Protein AF-A0A6A3J923-F1 (afdb_monomer)

Organism: NCBI:txid129364

Sequence (100 aa):
MPRSDFSLQVCDDCGDAPCEWEQYKKEIIGSRIRMLTSAHKRRAPRHAKRTLSQLYFYLKNGSLSKTIAIVVPRCVEKQIARLDDTIRRVCEAASPDAAA

Radius of gyration: 16.28 Å; Cα contacts (8 Å, |Δi|>4): 63; chains: 1; bounding box: 40×42×47 Å

Secondary structure (DSSP, 8-state):
-----------TTT--SS-HHHHHHHHHHHHHHHHHH-SS-PPPHHHHHHHHHHHHHHHHHS---TTS-----HHHHHHHHHHHHHHHHHHHHT---S--

pLDDT: mean 74.51, std 15.01, range [35.69, 90.69]

Foldseek 3Di:
DDPPPPPQPQQPFHSDGPDLCVVCVVVLLVVLVCLVPDPPDNDDLVVSLVVSLQVSQCVVVVDRDPPDDSDDPPSNSVVSVVSSVVVVVVVVVVDPDPPD

Mean predicted aligned error: 10.5 Å

Nearest PDB structures (foldseek):
  3q5e-assembly4_G  TM=3.928E-01  e=5.095E+00  Homo sapiens
  6kgx-assembly1_gA  TM=2.861E-01  e=9.677E+00  Porphyridium purpureum
  6kgx-assembly1_mF  TM=2.739E-01  e=8.124E+00  Porphyridium purpureum

Structure (mmCIF, N/CA/C/O backbone):
data_AF-A0A6A3J923-F1
#
_entry.id   AF-A0A6A3J923-F1
#
loop_
_atom_site.group_PDB
_atom_site.id
_atom_site.type_symbol
_atom_site.label_atom_id
_atom_site.label_alt_id
_atom_site.label_comp_id
_atom_site.label_asym_id
_atom_site.label_entity_id
_atom_site.label_seq_id
_atom_site.pdbx_PDB_ins_code
_atom_site.Cartn_x
_atom_site.Cartn_y
_atom_site.Cartn_z
_atom_site.occupancy
_atom_site.B_iso_or_equiv
_atom_site.auth_seq_id
_atom_site.auth_comp_id
_atom_site.auth_asym_id
_atom_site.auth_atom_id
_atom_site.pdbx_PDB_model_num
ATOM 1 N N . MET A 1 1 ? -10.816 32.395 -7.008 1.00 35.69 1 MET A N 1
ATOM 2 C CA . MET A 1 1 ? -10.584 31.307 -6.034 1.00 35.69 1 MET A CA 1
ATOM 3 C C . MET A 1 1 ? -11.436 30.116 -6.454 1.00 35.69 1 MET A C 1
ATOM 5 O O . MET A 1 1 ? -12.621 30.136 -6.140 1.00 35.69 1 MET A O 1
ATOM 9 N N . PRO A 1 2 ? -10.936 29.132 -7.221 1.00 43.66 2 PRO A N 1
ATOM 10 C CA . PRO A 1 2 ? -11.727 27.936 -7.453 1.00 43.66 2 PRO A CA 1
ATOM 11 C C . PRO A 1 2 ? -11.658 27.082 -6.186 1.00 43.66 2 PRO A C 1
ATOM 13 O O . PRO A 1 2 ? -10.580 26.698 -5.734 1.00 43.66 2 PRO A O 1
ATOM 16 N N . ARG A 1 3 ? -12.824 26.862 -5.573 1.00 44.22 3 ARG A N 1
ATOM 17 C CA . ARG A 1 3 ? -13.027 25.839 -4.552 1.00 44.22 3 ARG A CA 1
ATOM 18 C C . ARG A 1 3 ? -12.770 24.507 -5.239 1.00 44.22 3 ARG A C 1
ATOM 20 O O . ARG A 1 3 ? -13.576 24.088 -6.058 1.00 44.22 3 ARG A O 1
ATOM 27 N N . SER A 1 4 ? -11.622 23.900 -4.964 1.00 42.84 4 SER A N 1
ATOM 28 C CA . SER A 1 4 ? -11.370 22.524 -5.359 1.00 42.84 4 SER A CA 1
ATOM 29 C C . SER A 1 4 ? -12.447 21.669 -4.710 1.00 42.84 4 SER A C 1
ATOM 31 O O . SER A 1 4 ? -12.444 21.496 -3.490 1.00 42.84 4 SER A O 1
ATOM 33 N N . ASP A 1 5 ? -13.382 21.190 -5.525 1.00 40.25 5 ASP A N 1
ATOM 34 C CA . ASP A 1 5 ? -14.187 20.014 -5.245 1.00 40.25 5 ASP A CA 1
ATOM 35 C C . ASP A 1 5 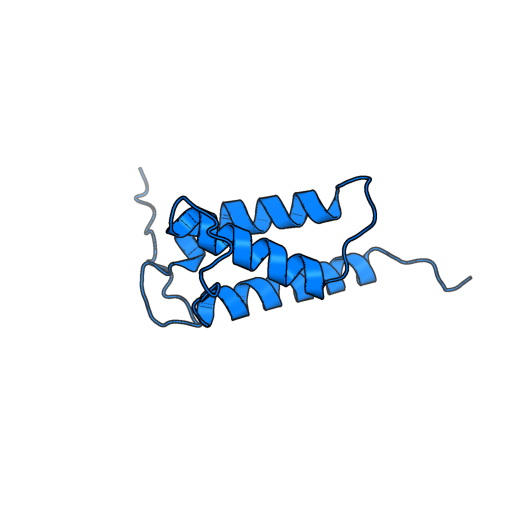? -13.220 18.892 -4.863 1.00 40.25 5 ASP A C 1
ATOM 37 O O . ASP A 1 5 ? -12.667 18.184 -5.705 1.00 40.25 5 ASP A O 1
ATOM 41 N N . PHE A 1 6 ? -12.956 18.764 -3.564 1.00 44.91 6 PHE A N 1
ATOM 42 C CA . PHE A 1 6 ? -12.452 17.536 -2.985 1.00 44.91 6 PHE A CA 1
ATOM 43 C C . PHE A 1 6 ? -13.588 16.536 -3.143 1.00 44.91 6 PHE A C 1
ATOM 45 O O . PHE A 1 6 ? -14.358 16.309 -2.212 1.00 44.91 6 PHE A O 1
ATOM 52 N N . SER A 1 7 ? -13.725 15.979 -4.350 1.00 46.19 7 SER A N 1
ATOM 53 C CA . SER A 1 7 ? -14.438 14.733 -4.550 1.00 46.19 7 SER A CA 1
ATOM 54 C C . SER A 1 7 ? -13.891 13.801 -3.484 1.00 46.19 7 SER A C 1
ATOM 56 O O . SER A 1 7 ? -12.718 13.427 -3.524 1.00 46.19 7 SER A O 1
ATOM 58 N N . LEU A 1 8 ? -14.710 13.535 -2.470 1.00 48.72 8 LEU A N 1
ATOM 59 C CA . LEU A 1 8 ? -14.496 12.479 -1.502 1.00 48.72 8 LEU A CA 1
ATOM 60 C C . LEU A 1 8 ? -14.357 11.219 -2.350 1.00 48.72 8 LEU A C 1
ATOM 62 O O . LEU A 1 8 ? -15.358 10.653 -2.777 1.00 48.72 8 LEU A O 1
ATOM 66 N N . GLN A 1 9 ? -13.117 10.883 -2.720 1.00 54.50 9 GLN A N 1
ATOM 67 C CA . GLN A 1 9 ? -12.797 9.717 -3.525 1.00 54.50 9 GLN A CA 1
ATOM 68 C C . GLN A 1 9 ? -13.184 8.528 -2.665 1.00 54.50 9 GLN A C 1
ATOM 70 O O . GLN A 1 9 ? -12.438 8.101 -1.781 1.00 54.50 9 GLN A O 1
ATOM 75 N N . VAL A 1 10 ? -14.416 8.073 -2.867 1.00 55.25 10 VAL A N 1
ATOM 76 C CA . VAL A 1 10 ? -14.908 6.835 -2.301 1.00 55.25 10 VAL A CA 1
ATOM 77 C C . VAL A 1 10 ? -13.935 5.773 -2.777 1.00 55.25 10 VAL A C 1
ATOM 79 O O . VAL A 1 10 ? -13.635 5.662 -3.963 1.00 55.25 10 VAL A O 1
ATOM 82 N N . CYS A 1 11 ? -13.354 5.052 -1.834 1.00 61.94 11 CYS A N 1
ATOM 83 C CA . CYS A 1 11 ? -12.410 4.005 -2.168 1.00 61.94 11 CYS A CA 1
ATOM 84 C C . CYS A 1 11 ? -13.138 2.883 -2.898 1.00 61.94 11 CYS A C 1
ATOM 86 O O . CYS A 1 11 ? -13.971 2.213 -2.294 1.00 61.94 11 CYS A O 1
ATOM 88 N N . ASP A 1 12 ? -12.764 2.623 -4.152 1.00 63.25 12 ASP A N 1
ATOM 89 C CA . ASP A 1 12 ? -13.327 1.530 -4.963 1.00 63.25 12 ASP A CA 1
ATOM 90 C C . ASP A 1 12 ? -13.251 0.159 -4.263 1.00 63.25 12 ASP A C 1
ATOM 92 O O . ASP A 1 12 ? -14.012 -0.757 -4.566 1.00 63.25 12 ASP A O 1
ATOM 96 N N . ASP A 1 13 ? -12.329 -0.003 -3.308 1.00 65.62 13 ASP A N 1
ATOM 97 C CA . ASP A 1 13 ? -12.135 -1.250 -2.570 1.00 65.62 13 ASP A CA 1
ATOM 98 C C . ASP A 1 13 ? -12.897 -1.341 -1.240 1.00 65.62 13 ASP A C 1
ATOM 100 O O . ASP A 1 13 ? -13.001 -2.442 -0.696 1.00 65.62 13 ASP A O 1
ATOM 104 N N . CYS A 1 14 ? -13.366 -0.222 -0.689 1.00 67.75 14 CYS A N 1
ATOM 105 C CA . CYS A 1 14 ? -13.956 -0.157 0.646 1.00 67.75 14 CYS A CA 1
ATOM 106 C C . CYS A 1 14 ? -15.298 0.567 0.728 1.00 67.75 14 CYS A C 1
ATOM 108 O O . CYS A 1 14 ? -15.975 0.409 1.732 1.00 67.75 14 CYS A O 1
ATOM 110 N N . GLY A 1 15 ? -15.708 1.328 -0.289 1.00 64.50 15 GLY A N 1
ATOM 111 C CA . GLY A 1 15 ? -16.978 2.060 -0.277 1.00 64.50 15 GLY A CA 1
ATOM 112 C C . GLY A 1 15 ? -17.050 3.205 0.742 1.00 64.50 15 GLY A C 1
ATOM 113 O O . GLY A 1 15 ? -18.010 3.968 0.718 1.00 64.50 15 GLY A O 1
ATOM 114 N N . ASP A 1 16 ? -16.037 3.358 1.597 1.00 60.75 16 ASP A N 1
ATOM 115 C CA . ASP A 1 16 ? -15.973 4.380 2.635 1.00 60.75 16 ASP A CA 1
ATOM 116 C C . ASP A 1 16 ? -15.286 5.660 2.140 1.00 60.75 16 ASP A C 1
ATOM 118 O O . ASP A 1 16 ? -14.281 5.623 1.413 1.00 60.75 16 ASP A O 1
ATOM 122 N N . ALA A 1 17 ? -15.810 6.801 2.597 1.00 61.41 17 ALA A N 1
ATOM 123 C CA . ALA A 1 17 ? -15.205 8.116 2.447 1.00 61.41 17 ALA A CA 1
ATOM 124 C C . ALA A 1 17 ? -15.217 8.882 3.793 1.00 61.41 17 ALA A C 1
ATOM 126 O O . ALA A 1 17 ? -16.296 9.085 4.352 1.00 61.41 17 ALA A O 1
ATOM 127 N N . PRO A 1 18 ? -14.056 9.348 4.303 1.00 64.25 18 PRO A N 1
ATOM 128 C CA . PRO A 1 18 ? -12.720 9.180 3.734 1.00 64.25 18 PRO A CA 1
ATOM 129 C C . PRO A 1 18 ? -12.180 7.757 3.940 1.00 64.25 18 PRO A C 1
ATOM 131 O O . PRO A 1 18 ? -12.279 7.174 5.015 1.00 64.25 18 PRO A O 1
ATOM 134 N N . CYS A 1 19 ? -11.559 7.211 2.899 1.00 73.56 19 CYS A N 1
ATOM 135 C CA . CYS A 1 19 ? -10.873 5.931 2.978 1.00 73.56 19 CYS A CA 1
ATOM 136 C C . CYS A 1 19 ? -9.613 6.020 3.852 1.00 73.56 19 CYS A C 1
ATOM 138 O O . CYS A 1 19 ? -8.786 6.909 3.658 1.00 73.56 19 CYS A O 1
ATOM 140 N N . GLU A 1 20 ? -9.393 5.048 4.743 1.00 75.75 20 GLU A N 1
ATOM 141 C CA . GLU A 1 20 ? -8.169 4.996 5.560 1.00 75.75 20 GLU A CA 1
ATOM 142 C C . GLU A 1 20 ? -6.885 4.934 4.713 1.00 75.75 20 GLU A C 1
ATOM 144 O O . GLU A 1 20 ? -5.848 5.461 5.111 1.00 75.75 20 GLU A O 1
ATOM 149 N N . TRP A 1 21 ? -6.932 4.328 3.520 1.00 81.19 21 TRP A N 1
ATOM 150 C CA . TRP A 1 21 ? -5.801 4.355 2.589 1.00 81.19 21 TRP A CA 1
ATOM 151 C C . TRP A 1 21 ? -5.437 5.783 2.190 1.00 81.19 21 TRP A C 1
ATOM 153 O O . TRP A 1 21 ? -4.258 6.123 2.183 1.00 81.19 21 TRP A O 1
ATOM 163 N N . GLU A 1 22 ? -6.422 6.633 1.902 1.00 82.69 22 GLU A N 1
ATOM 164 C CA . GLU A 1 22 ? -6.184 8.007 1.454 1.00 82.69 22 GLU A CA 1
ATOM 165 C C . GLU A 1 22 ? -5.429 8.845 2.486 1.00 82.69 22 GLU A C 1
ATOM 167 O O . GLU A 1 22 ? -4.569 9.656 2.133 1.00 82.69 22 GLU A O 1
ATOM 172 N N . GLN A 1 23 ? -5.668 8.576 3.768 1.00 83.75 23 GLN A N 1
ATOM 173 C CA . GLN A 1 23 ? -4.972 9.241 4.861 1.00 83.75 23 GLN A CA 1
ATOM 174 C C . GLN A 1 23 ? -3.477 8.888 4.908 1.00 83.75 23 GLN A C 1
ATOM 176 O O . GLN A 1 23 ? -2.643 9.764 5.137 1.00 83.75 23 GLN A O 1
ATOM 181 N N . TYR A 1 24 ? -3.118 7.626 4.656 1.00 86.75 24 TYR A N 1
ATOM 182 C CA . TYR A 1 24 ? -1.745 7.131 4.825 1.00 86.75 24 TYR A CA 1
ATOM 183 C C . TYR A 1 24 ? -0.995 6.886 3.504 1.00 86.75 24 TYR A C 1
ATOM 185 O O . TYR A 1 24 ? 0.207 6.607 3.526 1.00 86.75 24 TYR A O 1
ATOM 193 N N . LYS A 1 25 ? -1.650 7.018 2.338 1.00 85.69 25 LYS A N 1
ATOM 194 C CA . LYS A 1 25 ? -1.070 6.637 1.036 1.00 85.69 25 LYS A CA 1
ATOM 195 C C . LYS A 1 25 ? 0.248 7.341 0.739 1.00 85.69 25 LYS A C 1
ATOM 197 O O . LYS A 1 25 ? 1.171 6.715 0.229 1.00 85.69 25 LYS A O 1
ATOM 202 N N . LYS A 1 26 ? 0.364 8.630 1.076 1.00 88.56 26 LYS A N 1
ATOM 203 C CA . LYS A 1 26 ? 1.563 9.435 0.782 1.00 88.56 26 LYS A CA 1
ATOM 204 C C . LYS A 1 26 ? 2.787 8.892 1.519 1.00 88.56 26 LYS A C 1
ATOM 206 O O . LYS A 1 26 ? 3.848 8.726 0.921 1.00 88.56 26 LYS A O 1
ATOM 211 N N . GLU A 1 27 ? 2.616 8.561 2.794 1.00 90.69 27 GLU A N 1
ATOM 212 C CA . GLU A 1 27 ? 3.659 7.987 3.646 1.00 90.69 27 G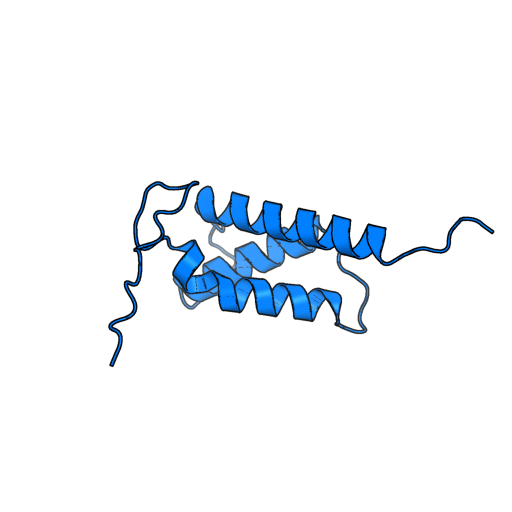LU A CA 1
ATOM 213 C C . GLU A 1 27 ? 4.055 6.579 3.188 1.00 90.69 27 GLU A C 1
ATOM 215 O O . GLU A 1 27 ? 5.243 6.276 3.050 1.00 90.69 27 GLU A O 1
ATOM 220 N N . ILE A 1 28 ? 3.062 5.734 2.893 1.00 90.25 28 ILE A N 1
ATOM 221 C CA . ILE A 1 28 ? 3.270 4.349 2.452 1.00 90.25 28 ILE A CA 1
ATOM 222 C C . ILE A 1 28 ? 3.996 4.315 1.101 1.00 90.25 28 ILE A C 1
ATOM 224 O O . ILE A 1 28 ? 5.011 3.625 0.970 1.00 90.25 28 ILE A O 1
ATOM 228 N N . ILE A 1 29 ? 3.538 5.097 0.117 1.00 88.94 29 ILE A N 1
ATOM 229 C CA . ILE A 1 29 ? 4.173 5.206 -1.206 1.00 88.94 29 ILE A CA 1
ATOM 230 C C . ILE A 1 29 ? 5.593 5.758 -1.067 1.00 88.94 29 ILE A C 1
ATOM 232 O O . ILE 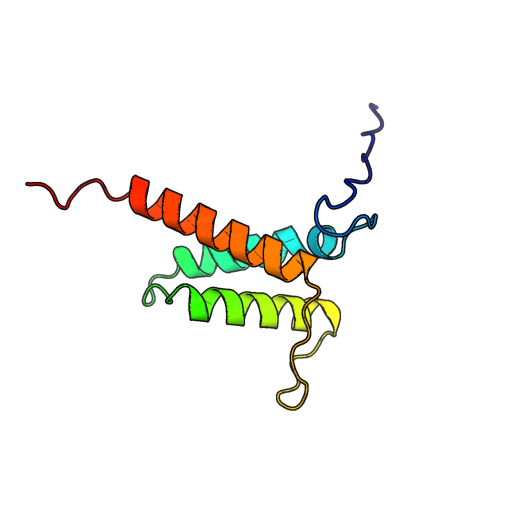A 1 29 ? 6.535 5.163 -1.591 1.00 88.94 29 ILE A O 1
ATOM 236 N N . GLY A 1 30 ? 5.779 6.846 -0.314 1.00 89.19 30 GLY A N 1
ATOM 237 C CA . GLY A 1 30 ? 7.100 7.438 -0.097 1.00 89.19 30 GLY A CA 1
ATOM 238 C C . GLY A 1 30 ? 8.077 6.463 0.564 1.00 89.19 30 GLY A C 1
ATOM 239 O O . GLY A 1 30 ? 9.226 6.344 0.138 1.00 89.19 30 GLY A O 1
ATOM 240 N N . SER A 1 31 ? 7.619 5.707 1.564 1.00 89.38 31 SER A N 1
ATOM 241 C CA . SER A 1 31 ? 8.419 4.663 2.207 1.00 89.38 31 SER A CA 1
ATOM 242 C C . SER A 1 31 ? 8.792 3.552 1.229 1.00 89.38 31 SER A C 1
ATOM 244 O O . SER A 1 31 ? 9.946 3.122 1.187 1.00 89.38 31 SER A O 1
ATOM 246 N N . ARG A 1 32 ? 7.853 3.130 0.378 1.00 88.44 32 ARG A N 1
ATOM 247 C CA . ARG A 1 32 ? 8.117 2.110 -0.634 1.00 88.44 32 ARG A CA 1
ATOM 248 C C . ARG A 1 32 ? 9.138 2.571 -1.673 1.00 88.44 32 ARG A C 1
ATOM 250 O O . ARG A 1 32 ? 10.047 1.805 -1.985 1.00 88.44 32 ARG A O 1
ATOM 257 N N . ILE A 1 33 ? 9.042 3.811 -2.149 1.00 86.50 33 ILE A N 1
ATOM 258 C CA . ILE A 1 33 ? 10.029 4.405 -3.061 1.00 86.50 33 ILE A CA 1
ATOM 259 C C . ILE A 1 33 ? 11.410 4.432 -2.397 1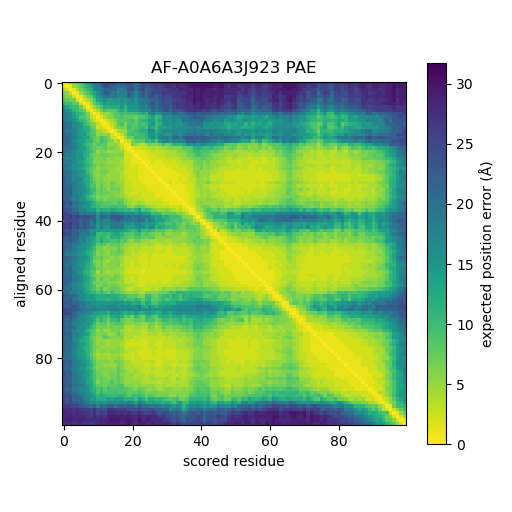.00 86.50 33 ILE A C 1
ATOM 261 O O . ILE A 1 33 ? 12.375 3.972 -2.998 1.00 86.50 33 ILE A O 1
ATOM 265 N N . ARG A 1 34 ? 11.510 4.852 -1.127 1.00 86.62 34 ARG A N 1
ATOM 266 C CA . ARG A 1 34 ? 12.778 4.809 -0.374 1.00 86.62 34 ARG A CA 1
ATOM 267 C C . ARG A 1 34 ? 13.350 3.396 -0.250 1.00 86.62 34 ARG A C 1
ATOM 269 O O . ARG A 1 34 ? 14.561 3.222 -0.317 1.00 86.62 34 ARG A O 1
ATOM 276 N N . MET A 1 35 ? 12.507 2.373 -0.092 1.00 84.25 35 MET A N 1
ATOM 277 C CA . MET A 1 35 ? 12.967 0.976 -0.092 1.00 84.25 35 MET A CA 1
ATOM 278 C C . MET A 1 35 ? 13.503 0.522 -1.455 1.00 84.25 35 MET A C 1
ATOM 280 O O . MET A 1 35 ? 14.317 -0.395 -1.489 1.00 84.25 35 MET A O 1
ATOM 284 N N . LEU A 1 36 ? 13.035 1.114 -2.558 1.00 80.56 36 LEU A N 1
ATOM 285 C CA . LEU A 1 36 ? 13.529 0.817 -3.906 1.00 80.56 36 LEU A CA 1
ATOM 286 C C . LEU A 1 36 ? 14.836 1.541 -4.218 1.00 80.56 36 LEU A C 1
ATOM 288 O O . LEU A 1 36 ? 15.707 0.961 -4.858 1.00 80.56 36 LEU A O 1
ATOM 292 N N . THR A 1 37 ? 14.953 2.798 -3.789 1.00 77.19 37 THR A N 1
ATOM 293 C CA . THR A 1 37 ? 16.123 3.646 -4.051 1.00 77.19 37 THR A CA 1
ATOM 294 C C . THR A 1 37 ? 17.242 3.457 -3.030 1.00 77.19 37 THR A C 1
ATOM 296 O O . THR A 1 37 ? 18.344 3.961 -3.230 1.00 77.19 37 THR A O 1
ATOM 299 N N . SER A 1 38 ? 16.989 2.735 -1.934 1.00 75.75 38 SER A N 1
ATOM 300 C CA . SER A 1 38 ? 18.021 2.394 -0.959 1.00 75.75 38 SER A CA 1
ATOM 301 C C . SER A 1 38 ? 19.144 1.595 -1.624 1.00 75.75 38 SER A C 1
ATOM 303 O O . SER A 1 38 ? 18.897 0.586 -2.279 1.00 75.75 38 SER A O 1
ATOM 305 N N . ALA A 1 39 ? 20.390 2.018 -1.392 1.00 62.06 39 ALA A N 1
ATOM 306 C CA . ALA A 1 39 ? 21.589 1.321 -1.861 1.00 62.06 39 ALA A CA 1
ATOM 307 C C . ALA A 1 39 ? 21.772 -0.073 -1.223 1.00 62.06 39 ALA A C 1
ATOM 309 O O . ALA A 1 39 ? 22.622 -0.853 -1.648 1.00 62.06 39 ALA A O 1
ATOM 310 N N . HIS A 1 40 ? 21.001 -0.400 -0.180 1.00 59.94 40 HIS A N 1
ATOM 311 C CA . HIS A 1 40 ? 20.981 -1.732 0.417 1.00 59.94 40 HIS A CA 1
ATOM 312 C C . HIS A 1 40 ? 20.091 -2.694 -0.375 1.00 59.94 40 HIS A C 1
ATOM 314 O O . HIS A 1 40 ? 19.093 -2.287 -0.961 1.00 59.94 40 HIS A O 1
ATOM 320 N N . LYS A 1 41 ? 20.460 -3.988 -0.360 1.00 61.34 41 LYS A N 1
ATOM 321 C CA . LYS A 1 41 ? 19.818 -5.094 -1.099 1.00 61.34 41 LYS A CA 1
ATOM 322 C C . LYS A 1 41 ? 18.319 -4.869 -1.326 1.00 61.34 41 LYS A C 1
ATOM 324 O O . LYS A 1 41 ? 17.557 -4.765 -0.359 1.00 61.34 41 LYS A O 1
ATOM 329 N N . ARG A 1 42 ? 17.898 -4.881 -2.600 1.00 66.12 42 ARG A N 1
ATOM 330 C CA . ARG A 1 42 ? 16.480 -4.844 -2.987 1.00 66.12 42 ARG A CA 1
ATOM 331 C C . ARG A 1 42 ? 15.719 -5.898 -2.180 1.00 66.12 42 ARG A C 1
ATOM 333 O O . ARG A 1 42 ? 15.999 -7.092 -2.275 1.00 66.12 42 ARG A O 1
ATOM 340 N N . ARG A 1 43 ? 14.777 -5.457 -1.344 1.00 66.12 43 ARG A N 1
ATOM 341 C CA . ARG A 1 43 ? 13.965 -6.372 -0.534 1.00 66.12 43 ARG A CA 1
ATOM 342 C C . ARG A 1 43 ? 13.004 -7.139 -1.433 1.00 66.12 43 ARG A C 1
ATOM 344 O O . ARG A 1 43 ? 12.357 -6.544 -2.294 1.00 66.12 43 ARG A O 1
ATOM 351 N N . ALA A 1 44 ? 12.857 -8.440 -1.177 1.00 70.38 44 ALA A N 1
ATOM 352 C CA . ALA A 1 44 ? 11.849 -9.247 -1.854 1.00 70.38 44 ALA A CA 1
ATOM 353 C C . ALA A 1 44 ? 10.441 -8.643 -1.640 1.00 70.38 44 ALA A C 1
ATOM 355 O O . ALA A 1 44 ? 10.165 -8.134 -0.546 1.00 70.38 44 ALA A O 1
ATOM 356 N N . PRO A 1 45 ? 9.523 -8.745 -2.621 1.00 72.69 45 PRO A N 1
ATOM 357 C CA . PRO A 1 45 ? 8.181 -8.156 -2.536 1.00 72.69 45 PRO A CA 1
ATOM 358 C C . PRO A 1 45 ? 7.419 -8.548 -1.262 1.00 72.69 45 PRO A C 1
ATOM 360 O O . PRO A 1 45 ? 6.792 -7.714 -0.616 1.00 72.69 45 PRO A O 1
ATOM 363 N N . ARG A 1 46 ? 7.565 -9.803 -0.815 1.00 72.94 46 ARG A N 1
ATOM 364 C CA . ARG A 1 46 ? 6.943 -10.305 0.424 1.00 72.94 46 ARG A CA 1
ATOM 365 C C . ARG A 1 46 ? 7.387 -9.529 1.671 1.00 72.94 46 ARG A C 1
ATOM 367 O O . ARG A 1 46 ? 6.582 -9.296 2.571 1.00 72.94 46 ARG A O 1
ATOM 374 N N . HIS A 1 47 ? 8.652 -9.112 1.729 1.00 80.75 47 HIS A N 1
ATOM 375 C CA . HIS A 1 47 ? 9.165 -8.301 2.833 1.00 80.75 47 HIS A CA 1
ATOM 376 C C . HIS A 1 47 ? 8.680 -6.858 2.739 1.00 80.75 47 HIS A C 1
ATOM 378 O O . HIS A 1 47 ? 8.350 -6.277 3.769 1.00 80.75 47 HIS A O 1
ATOM 384 N N . ALA A 1 48 ? 8.578 -6.306 1.527 1.00 82.69 48 ALA A N 1
ATOM 385 C CA . ALA A 1 48 ? 8.036 -4.970 1.318 1.00 82.69 48 ALA A CA 1
ATOM 386 C C . ALA A 1 48 ? 6.578 -4.873 1.779 1.00 82.69 48 ALA A C 1
ATOM 388 O O . ALA A 1 48 ? 6.284 -4.045 2.638 1.00 82.69 48 ALA A O 1
ATOM 389 N N . LYS A 1 49 ? 5.701 -5.785 1.334 1.00 86.62 49 LYS A N 1
ATOM 390 C CA . LYS A 1 49 ? 4.301 -5.840 1.781 1.00 86.62 49 LYS A CA 1
ATOM 391 C C . LYS A 1 49 ? 4.182 -5.881 3.307 1.00 86.62 49 LYS A C 1
ATOM 393 O O . LYS A 1 49 ? 3.401 -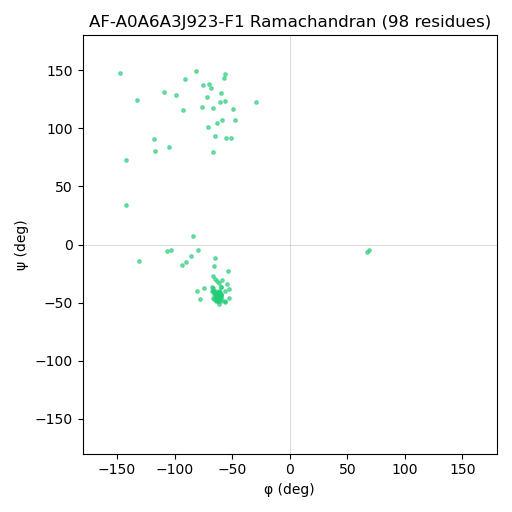5.127 3.889 1.00 86.62 49 LYS A O 1
ATOM 398 N N . ARG A 1 50 ? 4.983 -6.723 3.973 1.00 86.50 50 ARG A N 1
ATOM 399 C CA . ARG A 1 50 ? 4.992 -6.825 5.442 1.00 86.50 50 ARG A CA 1
ATOM 400 C C . ARG A 1 50 ? 5.448 -5.525 6.105 1.00 86.50 50 ARG A C 1
ATOM 402 O O . ARG A 1 50 ? 4.808 -5.086 7.055 1.00 86.50 50 ARG A O 1
ATOM 409 N N . THR A 1 51 ? 6.512 -4.896 5.605 1.00 88.31 51 THR A N 1
ATOM 410 C CA . THR A 1 51 ? 6.991 -3.615 6.145 1.00 88.31 51 THR A CA 1
ATOM 411 C C . THR A 1 51 ? 5.976 -2.491 5.931 1.00 88.31 51 THR A C 1
ATOM 413 O O . THR A 1 51 ? 5.766 -1.694 6.838 1.00 88.31 51 THR A O 1
ATOM 416 N N . LEU A 1 52 ? 5.304 -2.432 4.780 1.00 90.62 52 LEU A N 1
ATOM 417 C CA . LEU A 1 52 ? 4.264 -1.430 4.523 1.00 90.62 52 LEU A CA 1
ATOM 418 C C . LEU A 1 52 ? 3.025 -1.649 5.404 1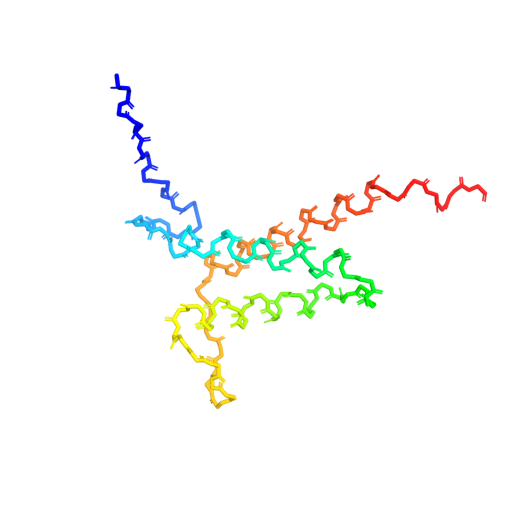.00 90.62 52 LEU A C 1
ATOM 420 O O . LEU A 1 52 ? 2.461 -0.686 5.912 1.00 90.62 52 LEU A O 1
ATOM 424 N N . SER A 1 53 ? 2.659 -2.907 5.662 1.00 89.00 53 SER A N 1
ATOM 425 C CA . SER A 1 53 ? 1.583 -3.261 6.602 1.00 89.00 53 SER A CA 1
ATOM 426 C C . SER A 1 53 ? 1.919 -2.828 8.035 1.00 89.00 53 SER A C 1
ATOM 428 O O . SER A 1 53 ? 1.085 -2.255 8.731 1.00 89.00 53 SER A O 1
ATOM 430 N N . GLN A 1 54 ? 3.168 -3.047 8.463 1.00 89.50 54 GLN A N 1
ATOM 431 C CA . GLN A 1 54 ? 3.689 -2.555 9.742 1.00 89.50 54 GLN A CA 1
ATOM 432 C C . GLN A 1 54 ? 3.667 -1.027 9.816 1.00 89.50 54 GLN A C 1
ATOM 434 O O . GLN A 1 54 ? 3.248 -0.471 10.825 1.00 89.50 54 GLN A O 1
ATOM 439 N N . LEU A 1 55 ? 4.086 -0.347 8.748 1.00 90.62 55 LEU A N 1
ATOM 440 C CA . LEU A 1 55 ? 4.072 1.110 8.689 1.00 90.62 55 LEU A CA 1
ATOM 441 C C . LEU A 1 55 ? 2.649 1.662 8.810 1.00 90.62 55 LEU A C 1
ATOM 443 O O . LEU A 1 55 ? 2.427 2.560 9.609 1.00 90.62 55 LEU A O 1
ATOM 447 N N . TYR A 1 56 ? 1.681 1.102 8.080 1.00 90.69 56 TYR A N 1
ATOM 448 C CA . TYR A 1 56 ? 0.274 1.482 8.228 1.00 90.69 56 TYR A CA 1
ATOM 449 C C . TYR A 1 56 ? -0.201 1.313 9.678 1.00 90.69 56 TYR A C 1
ATOM 451 O O . TYR A 1 56 ? -0.768 2.235 10.258 1.00 90.69 56 TYR A O 1
ATOM 459 N N . PHE A 1 57 ? 0.082 0.160 10.291 1.00 89.25 57 PHE A N 1
ATOM 460 C CA . PHE A 1 57 ? -0.321 -0.103 11.671 1.00 89.25 57 PHE A CA 1
ATOM 461 C C . PHE A 1 57 ? 0.305 0.893 12.653 1.00 89.25 57 PHE A C 1
ATOM 463 O O . PHE A 1 57 ? -0.375 1.363 13.563 1.00 89.25 57 P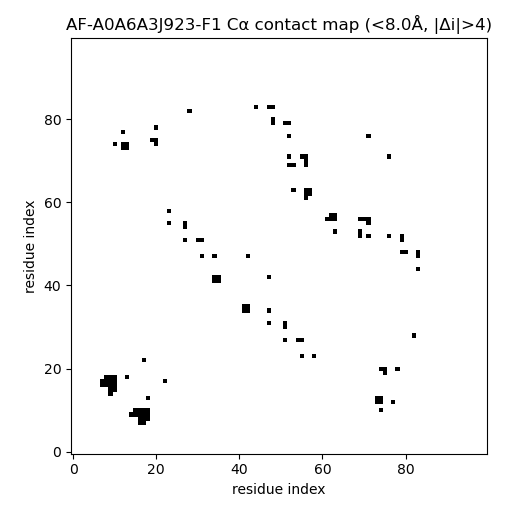HE A O 1
ATOM 470 N N . TYR A 1 58 ? 1.577 1.239 12.444 1.00 90.06 58 TYR A N 1
ATOM 471 C CA . TYR A 1 58 ? 2.276 2.258 13.219 1.00 90.06 58 TYR A CA 1
ATOM 472 C C . TYR A 1 58 ? 1.631 3.636 13.066 1.00 90.06 58 TYR A C 1
ATOM 474 O O . TYR A 1 58 ? 1.355 4.288 14.065 1.00 90.06 58 TYR A O 1
ATOM 482 N N . LEU A 1 59 ? 1.347 4.062 11.834 1.00 88.12 59 LEU A N 1
ATOM 483 C CA . LEU A 1 59 ? 0.723 5.358 11.555 1.00 88.12 59 LEU A CA 1
ATOM 484 C C . LEU A 1 59 ? -0.690 5.461 12.142 1.00 88.12 59 LEU A C 1
ATOM 486 O O . LEU A 1 59 ? -1.110 6.544 12.542 1.00 88.12 59 LEU A O 1
ATOM 490 N N . LYS A 1 60 ? -1.411 4.339 12.220 1.00 86.75 60 LYS A N 1
ATOM 491 C CA . LYS A 1 60 ? -2.754 4.275 12.803 1.00 86.75 60 LYS A CA 1
ATOM 492 C C . LYS A 1 60 ? -2.749 4.277 14.330 1.00 86.75 60 LYS A C 1
ATOM 494 O O . LYS A 1 60 ? -3.530 4.994 14.942 1.00 86.75 60 LYS A O 1
ATOM 499 N N . ASN A 1 61 ? -1.900 3.456 14.944 1.00 85.94 61 ASN A N 1
ATOM 500 C CA . ASN A 1 61 ? -1.939 3.193 16.388 1.00 85.94 61 ASN A CA 1
ATOM 501 C C . ASN A 1 61 ? -0.850 3.940 17.174 1.00 85.94 61 ASN A C 1
ATOM 503 O O . ASN A 1 61 ? -0.766 3.804 18.392 1.00 85.94 61 ASN A O 1
ATOM 507 N N . GLY A 1 62 ? 0.050 4.651 16.491 1.00 84.94 62 GLY A N 1
ATOM 508 C CA . GLY A 1 62 ? 1.207 5.333 17.078 1.00 84.94 62 GLY A CA 1
ATOM 509 C C . GLY A 1 62 ? 2.297 4.402 17.625 1.00 84.94 62 GLY A C 1
ATOM 510 O O . GLY A 1 62 ? 3.347 4.872 18.059 1.00 84.94 62 GLY A O 1
ATOM 511 N N . SER A 1 63 ? 2.085 3.080 17.622 1.00 82.00 63 SER A N 1
ATOM 512 C CA . SER A 1 63 ? 3.036 2.109 18.162 1.00 82.00 63 SER A CA 1
ATOM 513 C C . SER A 1 63 ? 3.018 0.781 17.406 1.00 82.00 63 SER A C 1
ATOM 515 O O . SER A 1 63 ? 1.994 0.325 16.900 1.00 82.00 63 SER A O 1
ATOM 517 N N . LEU A 1 64 ? 4.190 0.146 17.338 1.00 78.00 64 LEU A N 1
ATOM 518 C CA . LEU A 1 64 ? 4.375 -1.211 16.826 1.00 78.00 64 LEU A CA 1
ATOM 519 C C . LEU A 1 64 ? 4.601 -2.151 18.007 1.00 78.00 64 LEU A C 1
ATOM 521 O O . LEU A 1 64 ? 5.737 -2.453 18.371 1.00 78.00 64 LEU A O 1
ATOM 525 N N . SER A 1 65 ? 3.516 -2.607 18.627 1.00 74.81 65 SER A N 1
ATOM 526 C CA . SER A 1 65 ? 3.618 -3.666 19.629 1.00 74.81 65 SER A CA 1
ATOM 527 C C . SER A 1 65 ? 3.928 -4.997 18.941 1.00 74.81 65 SER A C 1
ATOM 529 O O . SER A 1 65 ? 3.213 -5.413 18.030 1.00 74.81 65 SER A O 1
ATOM 531 N N . LYS A 1 66 ? 4.987 -5.692 19.380 1.00 66.75 66 LYS A N 1
ATOM 532 C CA . LYS A 1 66 ? 5.347 -7.031 18.870 1.00 66.75 66 LYS A CA 1
ATOM 533 C C . LYS A 1 66 ? 4.297 -8.096 19.208 1.00 66.75 66 LYS A C 1
ATOM 535 O O . LYS A 1 66 ? 4.297 -9.157 18.593 1.00 66.75 66 LYS A O 1
ATOM 540 N N . THR A 1 67 ? 3.439 -7.814 20.184 1.00 65.62 67 THR A N 1
ATOM 541 C CA . THR A 1 67 ? 2.470 -8.755 20.754 1.00 65.62 67 THR A CA 1
ATOM 542 C C . THR A 1 67 ? 1.124 -8.735 20.034 1.00 65.62 67 THR A C 1
ATOM 544 O O . THR A 1 67 ? 0.321 -9.643 20.220 1.00 65.62 67 THR A O 1
ATOM 547 N N . ILE A 1 68 ? 0.859 -7.709 19.220 1.00 69.56 68 ILE A N 1
ATOM 548 C CA . ILE A 1 68 ? -0.432 -7.526 18.553 1.00 69.56 68 ILE A CA 1
ATOM 549 C C . ILE A 1 68 ? -0.327 -8.034 17.116 1.00 69.56 68 ILE A C 1
ATOM 551 O O . ILE A 1 68 ? 0.579 -7.658 16.369 1.00 69.56 68 ILE A O 1
ATOM 555 N N . ALA A 1 69 ? -1.272 -8.890 16.721 1.00 74.94 69 ALA A N 1
ATOM 556 C CA . ALA A 1 69 ? -1.427 -9.270 15.326 1.00 74.94 69 ALA A CA 1
ATOM 557 C C . ALA A 1 69 ? -1.734 -8.013 14.502 1.00 74.94 69 ALA A C 1
ATOM 559 O O . ALA A 1 69 ? -2.689 -7.291 14.781 1.00 74.94 69 ALA A O 1
ATOM 560 N N . ILE A 1 70 ? -0.908 -7.738 13.494 1.00 78.69 70 ILE A N 1
ATOM 561 C CA . ILE A 1 70 ? -1.102 -6.589 12.612 1.00 78.69 70 ILE A CA 1
ATOM 562 C C . ILE A 1 70 ? -2.321 -6.877 11.742 1.00 78.69 70 ILE A C 1
ATOM 564 O O . ILE A 1 70 ? -2.234 -7.633 10.775 1.00 78.69 70 ILE A O 1
ATOM 568 N N . VAL A 1 71 ? -3.455 -6.287 12.108 1.00 80.06 71 VAL A N 1
ATOM 569 C CA . VAL A 1 71 ? -4.679 -6.344 11.313 1.00 80.06 71 VAL A CA 1
ATOM 570 C C . VAL A 1 71 ? -4.701 -5.128 10.402 1.00 80.06 71 VAL A C 1
ATOM 572 O O . VAL A 1 71 ? -4.746 -3.988 10.865 1.00 80.06 71 VAL A O 1
ATOM 575 N N . VAL A 1 72 ? -4.646 -5.381 9.099 1.00 82.19 72 VAL A N 1
ATOM 576 C CA . VAL A 1 72 ? -4.764 -4.355 8.065 1.00 82.19 72 VAL A CA 1
ATOM 577 C C . VAL A 1 72 ? -6.117 -4.531 7.375 1.00 82.19 72 VAL A C 1
ATOM 579 O O . VAL A 1 72 ? -6.462 -5.653 7.002 1.00 82.19 72 VAL A O 1
ATOM 582 N N . PRO A 1 73 ? -6.911 -3.463 7.193 1.00 84.06 73 PRO A N 1
ATOM 583 C CA . PRO A 1 73 ? -8.142 -3.543 6.422 1.00 84.06 73 PRO A CA 1
ATOM 584 C C . PRO A 1 73 ? -7.877 -4.053 5.006 1.00 84.06 73 PRO A C 1
ATOM 586 O O . PRO A 1 73 ? -6.887 -3.682 4.369 1.00 84.06 73 PRO A O 1
ATOM 589 N N . ARG A 1 74 ? -8.807 -4.850 4.470 1.00 83.12 74 ARG A N 1
ATOM 590 C CA . ARG A 1 74 ? -8.679 -5.444 3.128 1.00 83.12 74 ARG A CA 1
ATOM 591 C C . ARG A 1 74 ? -8.428 -4.410 2.029 1.00 83.12 74 ARG A C 1
ATOM 593 O O . ARG A 1 74 ? -7.718 -4.710 1.073 1.00 83.12 74 ARG A O 1
ATOM 600 N N . CYS A 1 75 ? -8.989 -3.207 2.147 1.00 83.62 75 CYS A N 1
ATOM 601 C CA . CYS A 1 75 ? -8.752 -2.132 1.185 1.00 83.62 75 CYS A CA 1
ATOM 602 C C . CYS A 1 75 ? -7.287 -1.685 1.168 1.00 83.62 75 CYS A C 1
ATOM 604 O O . CYS A 1 75 ? -6.671 -1.644 0.107 1.00 83.62 75 CYS A O 1
ATOM 606 N N . VAL A 1 76 ? -6.700 -1.444 2.340 1.00 84.06 76 VAL A N 1
ATOM 607 C CA . VAL A 1 76 ? -5.290 -1.073 2.485 1.00 84.06 76 VAL A CA 1
ATOM 608 C C . VAL A 1 76 ? -4.394 -2.211 1.994 1.00 84.06 76 VAL A C 1
ATOM 610 O O . VAL A 1 76 ? -3.441 -1.962 1.260 1.00 84.06 76 VAL A O 1
ATOM 613 N N . GLU A 1 77 ? -4.722 -3.469 2.303 1.00 87.06 77 GLU A N 1
ATOM 614 C CA . GLU A 1 77 ? -3.959 -4.615 1.793 1.00 87.06 77 GLU A CA 1
ATOM 615 C C . GLU A 1 77 ? -3.962 -4.708 0.262 1.00 87.06 77 GLU A C 1
ATOM 617 O O . GLU A 1 77 ? -2.912 -4.956 -0.340 1.00 87.06 77 GLU A O 1
ATOM 622 N N . LYS A 1 78 ? -5.125 -4.510 -0.374 1.00 86.56 78 LYS A N 1
ATOM 623 C CA . LYS A 1 78 ? -5.255 -4.501 -1.838 1.00 86.56 78 LYS A CA 1
ATOM 624 C C . LYS A 1 78 ? -4.444 -3.371 -2.460 1.00 86.56 78 LYS A C 1
ATOM 626 O O . LYS A 1 78 ? -3.751 -3.599 -3.447 1.00 86.56 78 LYS A O 1
ATOM 631 N N . GLN A 1 79 ? -4.495 -2.179 -1.875 1.00 87.31 79 GLN A N 1
ATOM 632 C CA . GLN A 1 79 ? -3.763 -1.021 -2.383 1.00 87.31 79 GLN A CA 1
ATOM 633 C C . GLN A 1 79 ? -2.245 -1.196 -2.247 1.00 87.31 79 GLN A C 1
ATOM 635 O O . GLN A 1 79 ? -1.508 -0.925 -3.195 1.00 87.31 79 GLN A O 1
ATOM 640 N N . ILE A 1 80 ? -1.769 -1.758 -1.129 1.00 88.62 80 ILE A N 1
ATOM 641 C CA . ILE A 1 80 ? -0.357 -2.140 -0.967 1.00 88.62 80 ILE A CA 1
ATOM 642 C C . ILE A 1 80 ? 0.057 -3.169 -2.031 1.00 88.62 80 ILE A C 1
ATOM 644 O O . ILE A 1 80 ? 1.125 -3.038 -2.627 1.00 88.62 80 ILE A O 1
ATOM 648 N N . ALA A 1 81 ? -0.779 -4.178 -2.299 1.00 88.00 81 ALA A N 1
ATOM 649 C CA . ALA A 1 81 ? -0.486 -5.184 -3.320 1.00 88.00 81 ALA A CA 1
ATOM 650 C C . ALA A 1 81 ? -0.421 -4.578 -4.734 1.00 88.00 81 ALA A C 1
ATOM 652 O O . ALA A 1 81 ? 0.530 -4.844 -5.466 1.00 88.00 81 ALA A O 1
ATOM 653 N N . ARG A 1 82 ? -1.378 -3.711 -5.095 1.00 87.94 82 ARG A N 1
ATOM 654 C CA . ARG A 1 82 ? -1.378 -2.993 -6.383 1.00 87.94 82 ARG A CA 1
ATOM 655 C C . ARG A 1 82 ? -0.139 -2.116 -6.550 1.00 87.94 82 ARG A C 1
ATOM 657 O O . ARG A 1 82 ? 0.442 -2.080 -7.635 1.00 87.94 82 ARG A O 1
ATOM 664 N N . LEU A 1 83 ? 0.280 -1.431 -5.485 1.00 87.00 83 LEU A N 1
ATOM 665 C CA . LEU A 1 83 ? 1.507 -0.637 -5.472 1.00 87.00 83 LEU A CA 1
ATOM 666 C C . LEU A 1 83 ? 2.736 -1.510 -5.767 1.00 87.00 83 LEU A C 1
ATOM 668 O O . LEU A 1 83 ? 3.534 -1.166 -6.637 1.00 87.00 83 LEU A O 1
ATOM 672 N N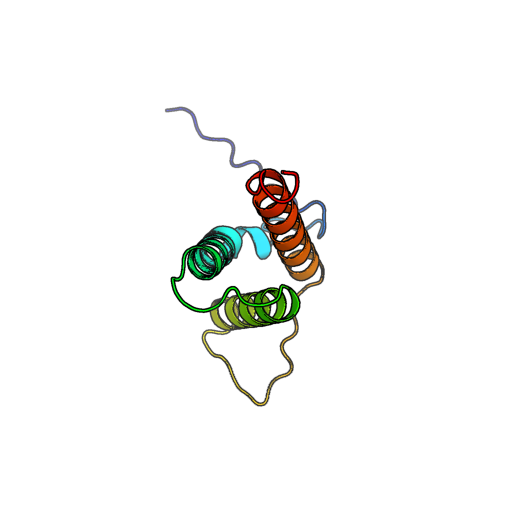 . ASP A 1 84 ? 2.868 -2.651 -5.087 1.00 84.94 84 ASP A N 1
ATOM 673 C CA . ASP A 1 84 ? 3.973 -3.589 -5.308 1.00 84.94 84 ASP A CA 1
ATOM 674 C C . ASP A 1 84 ? 3.987 -4.162 -6.731 1.00 84.94 84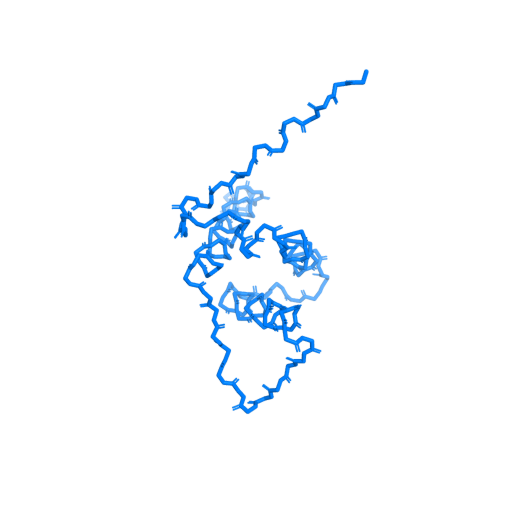 ASP A C 1
ATOM 676 O O . ASP A 1 84 ? 5.053 -4.246 -7.345 1.00 84.94 84 ASP A O 1
ATOM 680 N N . ASP A 1 85 ? 2.822 -4.508 -7.280 1.00 85.12 85 ASP A N 1
ATOM 681 C CA . ASP A 1 85 ? 2.704 -4.989 -8.658 1.00 85.12 85 ASP A CA 1
ATOM 682 C C . ASP A 1 85 ? 3.072 -3.917 -9.685 1.00 85.12 85 ASP A C 1
ATOM 684 O O . ASP A 1 85 ? 3.765 -4.209 -10.660 1.00 85.12 85 ASP A O 1
ATOM 688 N N . THR A 1 86 ? 2.656 -2.671 -9.453 1.00 86.12 86 THR A N 1
ATOM 689 C CA . THR A 1 86 ? 2.981 -1.534 -10.326 1.00 86.12 86 THR A CA 1
ATOM 690 C C . THR A 1 86 ? 4.485 -1.301 -10.353 1.00 86.12 86 THR A C 1
ATOM 692 O O . THR A 1 86 ? 5.086 -1.205 -11.419 1.00 86.12 86 THR A O 1
ATOM 695 N N . ILE A 1 87 ? 5.110 -1.290 -9.177 1.00 83.12 87 ILE A N 1
ATOM 696 C CA . ILE A 1 87 ? 6.559 -1.153 -9.034 1.00 83.12 87 ILE A CA 1
ATOM 697 C C . ILE A 1 87 ? 7.290 -2.286 -9.742 1.00 83.12 87 ILE A C 1
ATOM 699 O O . ILE A 1 87 ? 8.239 -2.023 -10.472 1.00 83.12 87 ILE A O 1
ATOM 703 N N . ARG A 1 88 ? 6.860 -3.537 -9.542 1.00 80.81 88 ARG A N 1
ATOM 704 C CA . ARG A 1 88 ? 7.477 -4.694 -10.194 1.00 80.81 88 ARG A CA 1
ATOM 705 C C . ARG A 1 88 ? 7.463 -4.539 -11.712 1.00 80.81 88 ARG A C 1
ATOM 707 O O . ARG A 1 88 ? 8.520 -4.648 -12.320 1.00 80.81 88 ARG A O 1
ATOM 714 N N . ARG A 1 89 ? 6.309 -4.198 -12.294 1.00 82.38 89 ARG A N 1
ATOM 715 C CA . ARG A 1 89 ? 6.170 -3.979 -13.743 1.00 82.38 89 ARG A CA 1
ATOM 716 C C . ARG A 1 89 ? 7.067 -2.853 -14.247 1.00 82.38 89 ARG A C 1
ATOM 718 O O . ARG A 1 89 ? 7.709 -3.006 -15.276 1.00 82.38 89 ARG A O 1
ATOM 725 N N . VAL A 1 90 ? 7.136 -1.735 -13.521 1.00 82.19 90 VAL A N 1
ATOM 726 C CA . VAL A 1 90 ? 8.003 -0.604 -13.888 1.00 82.19 90 VAL A CA 1
ATOM 727 C C . VAL A 1 90 ? 9.479 -0.994 -13.799 1.00 82.19 90 VAL A C 1
ATOM 729 O O . VAL A 1 90 ? 10.245 -0.668 -14.697 1.00 82.19 90 VAL A O 1
ATOM 732 N N . CYS A 1 91 ? 9.891 -1.713 -12.754 1.00 75.31 91 CYS A N 1
ATOM 733 C CA . CYS A 1 91 ? 11.266 -2.188 -12.611 1.00 75.31 91 CYS A CA 1
ATOM 734 C C . CYS A 1 91 ? 11.652 -3.227 -13.674 1.00 75.31 91 CYS A C 1
ATOM 736 O O . CYS A 1 91 ? 12.793 -3.210 -14.123 1.00 75.31 91 CYS A O 1
ATOM 738 N N . GLU A 1 92 ? 10.733 -4.116 -14.062 1.00 76.56 92 GLU A N 1
ATOM 739 C CA . GLU A 1 92 ? 10.924 -5.079 -15.156 1.00 76.56 92 GLU A CA 1
ATOM 740 C C . GLU A 1 92 ? 11.044 -4.355 -16.506 1.00 76.56 92 GLU A C 1
ATOM 742 O O . GLU A 1 92 ? 11.993 -4.595 -17.244 1.00 76.56 92 GLU A O 1
ATOM 747 N N . ALA A 1 93 ? 10.150 -3.404 -16.794 1.00 74.38 93 ALA A N 1
ATOM 748 C CA . ALA A 1 93 ? 10.202 -2.598 -18.015 1.00 74.38 93 ALA A CA 1
ATOM 749 C C . ALA A 1 93 ? 11.449 -1.696 -18.097 1.00 74.38 93 ALA A C 1
ATOM 751 O O . ALA A 1 93 ? 11.938 -1.412 -19.185 1.00 74.38 93 ALA A O 1
ATOM 752 N N . ALA A 1 94 ? 11.978 -1.253 -16.953 1.00 65.69 94 ALA A N 1
ATOM 753 C CA . ALA A 1 94 ? 13.186 -0.436 -16.860 1.00 65.69 94 ALA A CA 1
ATOM 754 C C . ALA A 1 94 ? 14.495 -1.250 -16.874 1.00 65.69 94 ALA A C 1
ATOM 756 O O . ALA A 1 94 ? 15.555 -0.674 -16.637 1.00 65.69 94 ALA A O 1
ATOM 757 N N . SER A 1 95 ? 14.445 -2.566 -17.119 1.00 56.09 95 SER A N 1
ATOM 758 C CA . SER A 1 95 ? 15.623 -3.437 -17.215 1.00 56.09 95 SER A CA 1
ATOM 759 C C . SER A 1 95 ? 15.734 -4.031 -18.628 1.00 56.09 95 SER A C 1
ATOM 761 O O . SER A 1 95 ? 15.326 -5.175 -18.823 1.00 56.09 95 SER A O 1
ATOM 763 N N . PRO A 1 96 ? 16.266 -3.293 -19.625 1.00 54.53 96 PRO A N 1
ATOM 764 C CA . PRO A 1 96 ? 16.271 -3.744 -21.015 1.00 54.53 96 PRO A CA 1
ATOM 765 C C . PRO A 1 96 ? 17.377 -4.751 -21.367 1.00 54.53 96 PRO A C 1
ATOM 767 O O . PRO A 1 96 ? 17.353 -5.259 -22.478 1.00 54.53 96 PRO A O 1
ATOM 770 N N . ASP A 1 97 ? 18.310 -5.085 -20.470 1.00 53.53 97 ASP A N 1
ATOM 771 C CA . ASP A 1 97 ? 19.465 -5.931 -20.815 1.00 53.53 97 ASP A CA 1
ATOM 772 C C . ASP A 1 97 ? 19.505 -7.248 -20.030 1.00 53.53 97 ASP A C 1
ATOM 774 O O . ASP A 1 97 ? 20.099 -7.366 -18.958 1.00 53.53 97 ASP A O 1
ATOM 778 N N . ALA A 1 98 ? 18.877 -8.266 -20.614 1.00 47.53 98 ALA A N 1
ATOM 779 C CA . ALA A 1 98 ? 19.283 -9.669 -20.493 1.00 47.53 98 ALA A CA 1
ATOM 780 C C . ALA A 1 98 ? 19.085 -10.395 -21.840 1.00 47.53 98 ALA A C 1
ATOM 782 O O . ALA A 1 98 ? 18.700 -11.562 -21.882 1.00 47.53 98 ALA A O 1
ATOM 783 N N . ALA A 1 99 ? 19.288 -9.671 -22.944 1.00 41.94 99 ALA A N 1
ATOM 784 C CA . ALA A 1 99 ? 19.240 -10.195 -24.302 1.00 41.94 99 ALA A CA 1
ATOM 785 C C . ALA A 1 99 ? 20.327 -9.521 -25.155 1.00 41.94 99 ALA A C 1
ATOM 787 O O . ALA A 1 99 ? 20.031 -8.679 -25.997 1.00 41.94 99 ALA A O 1
ATOM 788 N N . ALA A 1 100 ? 21.584 -9.887 -24.904 1.00 37.09 100 ALA A N 1
ATOM 789 C CA . ALA A 1 100 ? 22.693 -9.753 -25.846 1.00 37.09 100 ALA A CA 1
ATOM 790 C C . ALA A 1 100 ? 23.738 -10.828 -25.532 1.00 37.09 100 ALA A C 1
ATOM 792 O O . ALA A 1 100 ? 24.123 -10.932 -24.344 1.00 37.09 100 ALA A O 1
#

Solvent-accessible surface area (backbone atoms only — not comparable to full-atom values): 6308 Å² total; per-residue (Å²): 133,85,79,77,79,74,69,71,64,50,30,94,72,65,75,36,68,83,30,74,48,74,78,46,43,67,60,50,51,52,51,51,51,50,51,68,70,41,93,56,79,78,66,56,67,74,56,47,55,51,52,48,53,50,49,51,45,24,74,74,66,78,51,81,60,90,85,57,82,87,80,70,58,70,44,48,51,50,52,52,50,52,50,53,54,51,51,49,53,51,56,53,71,72,54,85,81,91,79,130